Protein AF-A0A380DP03-F1 (afdb_monomer)

Sequence (131 aa):
MITEDIAVSWKLHLRGYRIKYEPLAMCWMLVPETLGGLWKQRVRWAQGGHEVLLRDFFSTMKTKRFPLYILMFEQIISILWVYIVLLYLGYLFITANFLDYTFMTYSFSIFLLSSFTMTFINVIQFTVALL

Foldseek 3Di:
DLDVPVLVVLVCLLVPHDDDDDPPDDDDDDDDPDPVSVLVVLLSVLLVVVVSLVVCVVSLVVGPDPVSVVVSVVNVVVVVVLVVVVVVVVVCVVPDPVVDPVCCVVCPDPVNVVVVVVSVVVSVSNVSSVD

InterPro domains:
  IPR001173 Glycosyltransferase 2-like [PF13632] (2-110)
  IPR029044 Nucleotide-diphospho-sugar transferases [SSF53448] (3-94)

Structure (mmCIF, N/CA/C/O backbone):
data_AF-A0A380DP03-F1
#
_entry.id   AF-A0A380DP03-F1
#
loop_
_atom_site.group_PDB
_atom_site.id
_atom_site.type_symbol
_atom_site.label_atom_id
_atom_site.label_alt_id
_ato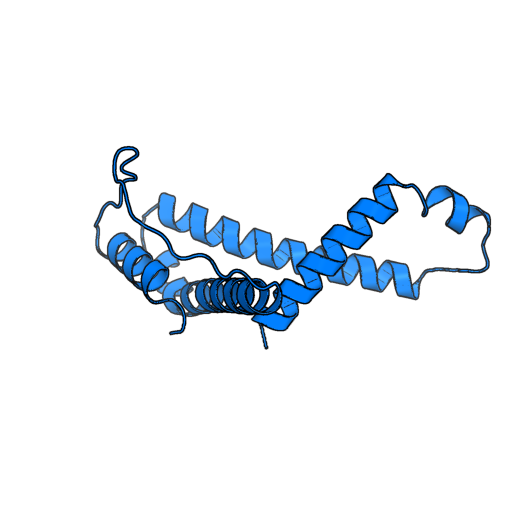m_site.label_comp_id
_atom_site.label_asym_id
_atom_site.label_entity_id
_atom_site.label_seq_id
_atom_site.pdbx_PDB_ins_code
_atom_site.Cartn_x
_atom_site.Cartn_y
_atom_site.Cartn_z
_atom_site.occupancy
_atom_site.B_iso_or_equiv
_atom_site.auth_seq_id
_atom_site.auth_comp_id
_atom_site.auth_asym_id
_atom_site.auth_atom_id
_atom_site.pdbx_PDB_model_num
ATOM 1 N N . MET A 1 1 ? -17.737 4.700 -3.839 1.00 62.22 1 MET A N 1
ATOM 2 C CA . MET A 1 1 ? -16.586 4.023 -3.225 1.00 62.22 1 MET A CA 1
ATOM 3 C C . MET A 1 1 ? -16.587 2.611 -3.759 1.00 62.22 1 MET A C 1
ATOM 5 O O . MET A 1 1 ? -17.622 1.967 -3.644 1.00 62.22 1 MET A O 1
ATOM 9 N N . ILE A 1 2 ? -15.519 2.184 -4.424 1.00 67.06 2 ILE A N 1
ATOM 10 C CA . ILE A 1 2 ? -15.506 0.909 -5.165 1.00 67.06 2 ILE A CA 1
ATOM 11 C C . ILE A 1 2 ? -15.383 -0.304 -4.223 1.00 67.06 2 ILE A C 1
ATOM 13 O O . ILE A 1 2 ? -15.920 -1.368 -4.527 1.00 67.06 2 ILE A O 1
ATOM 17 N N . THR A 1 3 ? -14.742 -0.144 -3.059 1.00 71.00 3 THR A N 1
ATOM 18 C CA . THR A 1 3 ? -14.611 -1.191 -2.026 1.00 71.00 3 THR A CA 1
ATOM 19 C C . THR A 1 3 ? -15.298 -0.777 -0.725 1.00 71.00 3 THR A C 1
ATOM 21 O O . THR A 1 3 ? -14.798 0.053 0.042 1.00 71.00 3 THR A O 1
ATOM 24 N N . GLU A 1 4 ? -16.473 -1.342 -0.473 1.00 81.69 4 GLU A N 1
ATOM 25 C CA . GLU A 1 4 ? -17.286 -1.008 0.701 1.00 81.69 4 GLU A CA 1
ATOM 26 C C . GLU A 1 4 ? -16.793 -1.684 1.991 1.00 81.69 4 GLU A C 1
ATOM 28 O O . GLU A 1 4 ? -16.928 -1.127 3.080 1.00 81.69 4 GLU A O 1
ATOM 33 N N . ASP A 1 5 ? -16.173 -2.854 1.878 1.00 87.88 5 ASP A N 1
ATOM 34 C CA . ASP A 1 5 ? -15.693 -3.698 2.975 1.00 87.88 5 ASP A CA 1
ATOM 35 C C . ASP A 1 5 ? -14.609 -3.026 3.834 1.00 87.88 5 ASP A C 1
ATOM 37 O O . ASP A 1 5 ? -14.758 -2.881 5.057 1.00 87.88 5 ASP A O 1
ATOM 41 N N . ILE A 1 6 ? -13.535 -2.553 3.200 1.00 87.56 6 ILE A N 1
ATOM 42 C CA . ILE A 1 6 ? -12.448 -1.837 3.872 1.00 87.56 6 ILE A CA 1
ATOM 43 C C . ILE A 1 6 ? -12.943 -0.500 4.429 1.00 87.56 6 ILE A C 1
ATOM 45 O O . ILE A 1 6 ? -12.591 -0.123 5.546 1.00 87.56 6 ILE A O 1
ATOM 49 N N . ALA A 1 7 ? -13.850 0.174 3.719 1.00 88.38 7 ALA A N 1
ATOM 50 C CA . ALA A 1 7 ? -14.435 1.434 4.156 1.00 88.38 7 ALA A CA 1
ATOM 51 C C . ALA A 1 7 ? -15.286 1.285 5.426 1.00 88.38 7 ALA A C 1
ATOM 53 O O . ALA A 1 7 ? -15.232 2.140 6.316 1.00 88.38 7 ALA A O 1
ATOM 54 N N . VAL A 1 8 ? -16.082 0.217 5.520 1.00 91.06 8 VAL A N 1
ATOM 55 C CA . VAL A 1 8 ? -16.870 -0.103 6.718 1.00 91.06 8 VAL A CA 1
ATOM 56 C C . VAL A 1 8 ? -15.945 -0.479 7.870 1.00 91.06 8 VAL A C 1
ATOM 58 O O . VAL A 1 8 ? -16.098 0.059 8.969 1.00 91.06 8 VAL A O 1
ATOM 61 N N . SER A 1 9 ? -14.946 -1.325 7.613 1.00 90.62 9 SER A N 1
ATOM 62 C CA . SER A 1 9 ? -13.960 -1.738 8.617 1.00 90.62 9 SER A CA 1
ATOM 63 C C . SER A 1 9 ? -13.219 -0.535 9.210 1.00 90.62 9 SER A C 1
ATOM 65 O O . SER A 1 9 ? -13.105 -0.401 10.431 1.00 90.62 9 SER A O 1
ATOM 67 N N . TRP A 1 10 ? -12.812 0.413 8.362 1.00 90.00 10 TRP A N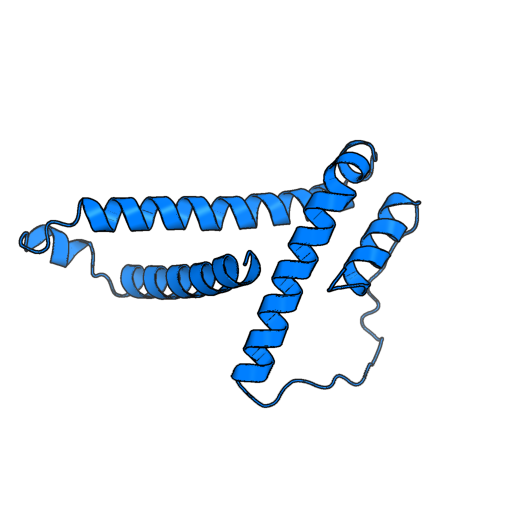 1
ATOM 68 C CA . TRP A 1 10 ? -12.157 1.650 8.783 1.00 90.00 10 TRP A CA 1
ATOM 69 C C . TRP A 1 10 ? -13.059 2.516 9.668 1.00 90.00 10 TRP A C 1
ATOM 71 O O . TRP A 1 10 ? -12.658 2.950 10.751 1.00 90.00 10 TRP A O 1
ATOM 81 N N . LYS A 1 11 ? -14.323 2.712 9.265 1.00 90.12 11 LYS A N 1
ATOM 82 C CA . LYS A 1 11 ? -15.316 3.460 10.055 1.00 90.12 11 LYS A CA 1
ATOM 83 C C . LYS A 1 11 ? -15.590 2.810 11.410 1.00 90.12 11 LYS A C 1
ATOM 85 O O . LYS A 1 11 ? -15.726 3.523 12.405 1.00 90.12 11 LYS A O 1
ATOM 90 N N . LEU A 1 12 ? -15.662 1.481 11.471 1.00 91.88 12 LEU A N 1
ATOM 91 C CA . LEU A 1 12 ? -15.809 0.742 12.728 1.00 91.88 12 LEU A CA 1
ATOM 92 C C . LEU A 1 12 ? -14.609 0.991 13.647 1.00 91.88 12 LEU A C 1
ATOM 94 O O . LEU A 1 12 ? -14.794 1.323 14.823 1.00 91.88 12 LEU A O 1
ATOM 98 N N . HIS A 1 13 ? -13.390 0.928 13.107 1.00 90.12 13 HIS A N 1
ATOM 99 C CA . HIS A 1 13 ? -12.183 1.245 13.864 1.00 90.12 13 HIS A CA 1
ATOM 100 C C . HIS A 1 13 ? -12.160 2.691 14.368 1.00 90.12 13 HIS A C 1
ATOM 102 O O . HIS A 1 13 ? -11.853 2.893 15.547 1.00 90.12 13 HIS A O 1
ATOM 108 N N . LEU A 1 14 ? -12.534 3.673 13.541 1.00 89.88 14 LEU A N 1
ATOM 109 C CA . LEU A 1 14 ? -12.634 5.085 13.936 1.00 89.88 14 LEU A CA 1
ATOM 110 C C . LEU A 1 14 ? -13.674 5.312 15.046 1.00 89.88 14 LEU A C 1
ATOM 112 O O . LEU A 1 14 ? -13.444 6.105 15.955 1.00 89.88 14 LEU A O 1
ATOM 116 N N . ARG A 1 15 ? -14.800 4.589 15.012 1.00 90.50 15 ARG A N 1
ATOM 117 C CA . ARG A 1 15 ? -15.909 4.738 15.974 1.00 90.50 15 ARG A CA 1
ATOM 118 C C . ARG A 1 15 ? -15.706 4.070 17.324 1.00 90.50 15 ARG A C 1
ATOM 120 O O . ARG A 1 15 ? -16.558 4.218 18.191 1.00 90.50 15 ARG A O 1
ATOM 127 N N . GLY A 1 16 ? -14.632 3.318 17.520 1.00 88.56 16 GLY A N 1
ATOM 128 C CA . GLY A 1 16 ? -14.415 2.656 18.802 1.00 88.56 16 GLY A CA 1
ATOM 129 C C . GLY A 1 16 ? -14.497 1.129 18.763 1.00 88.56 16 GLY A C 1
ATOM 130 O O . GLY A 1 16 ? -14.058 0.469 19.709 1.00 88.56 16 GLY A O 1
ATOM 131 N N . TYR A 1 17 ? -14.979 0.540 17.673 1.00 91.38 17 TYR A N 1
ATOM 132 C CA . TYR A 1 17 ? -15.193 -0.902 17.597 1.00 91.38 17 TYR A CA 1
ATOM 133 C C . TYR A 1 17 ? -13.875 -1.663 17.421 1.00 91.38 17 TYR A C 1
ATOM 135 O O . TYR A 1 17 ? -12.854 -1.104 17.002 1.00 91.38 17 TYR A O 1
ATOM 143 N N . ARG A 1 18 ? -13.880 -2.940 17.809 1.00 88.62 18 ARG A N 1
ATOM 144 C CA . ARG A 1 18 ? -12.752 -3.861 17.642 1.00 88.62 18 ARG A CA 1
ATOM 145 C C . ARG A 1 18 ? -13.165 -4.938 16.651 1.00 88.62 18 ARG A C 1
ATOM 147 O O . ARG A 1 18 ? -14.149 -5.627 16.888 1.00 88.62 18 ARG A O 1
ATOM 154 N N . ILE A 1 19 ? -12.396 -5.075 15.581 1.00 90.00 19 ILE A N 1
ATOM 155 C CA . ILE A 1 19 ? -12.537 -6.157 14.609 1.00 90.00 19 ILE A CA 1
ATOM 156 C C . ILE A 1 19 ? -11.524 -7.232 15.003 1.00 90.00 19 ILE A C 1
ATOM 158 O O . ILE A 1 19 ? -10.368 -6.913 15.287 1.00 90.00 19 ILE A O 1
ATOM 162 N N . LYS A 1 20 ? -11.973 -8.482 15.098 1.00 90.44 20 LYS A N 1
ATOM 163 C CA . LYS A 1 20 ? -11.132 -9.642 15.407 1.00 90.44 20 LYS A CA 1
ATOM 164 C C . LYS A 1 20 ? -11.264 -10.655 14.281 1.00 90.44 20 LYS A C 1
ATOM 166 O O . LYS A 1 20 ? -12.338 -10.790 13.705 1.00 90.44 20 LYS A O 1
ATOM 171 N N . TYR A 1 21 ? -10.169 -11.343 13.991 1.00 91.31 21 TYR A N 1
ATOM 172 C CA . TYR A 1 21 ? -10.153 -12.444 13.039 1.00 91.31 21 TYR A CA 1
ATOM 173 C C . TYR A 1 21 ? -10.632 -13.726 13.726 1.00 91.31 21 TYR A C 1
ATOM 175 O O . TYR A 1 21 ? -10.137 -14.051 14.805 1.00 91.31 21 TYR A O 1
ATOM 183 N N . GLU A 1 22 ? -11.582 -14.426 13.108 1.00 95.94 22 GLU A N 1
ATOM 184 C CA . GLU A 1 22 ? -12.101 -15.712 13.579 1.00 95.94 22 GLU A CA 1
ATOM 185 C C . GLU A 1 22 ? -11.596 -16.827 12.649 1.00 95.94 22 GLU A C 1
ATOM 187 O O . GLU A 1 22 ? -12.081 -16.931 11.520 1.00 95.94 22 GLU A O 1
ATOM 192 N N . PRO A 1 23 ? -10.616 -17.648 13.071 1.00 94.19 23 PRO A N 1
ATOM 193 C CA . PRO A 1 23 ? -10.001 -18.650 12.202 1.00 94.19 23 PRO A CA 1
ATOM 194 C C . PRO A 1 23 ? -10.934 -19.815 11.845 1.00 94.19 23 PRO A C 1
ATOM 196 O O . PRO A 1 23 ? -10.672 -20.500 10.860 1.00 94.19 23 PRO A O 1
ATOM 199 N N . LEU A 1 24 ? -12.000 -20.054 12.618 1.00 96.50 24 LEU A N 1
ATOM 200 C CA . LEU A 1 24 ? -12.948 -21.146 12.369 1.00 96.50 24 LEU A CA 1
ATOM 201 C C . LEU A 1 24 ? -14.130 -20.732 11.478 1.00 96.50 24 LEU A C 1
ATOM 203 O O . LEU A 1 24 ? -14.984 -21.561 11.161 1.00 96.50 24 LEU A O 1
ATOM 207 N N . ALA A 1 25 ? -14.204 -19.463 11.069 1.00 94.19 25 ALA A N 1
ATOM 208 C CA . ALA A 1 25 ? -15.261 -18.983 10.191 1.00 94.19 25 ALA A CA 1
ATOM 209 C C . ALA A 1 25 ? -15.083 -19.553 8.773 1.00 94.19 25 ALA A C 1
ATOM 211 O O . ALA A 1 25 ? -14.146 -19.199 8.058 1.00 94.19 25 ALA A O 1
ATOM 212 N N . MET A 1 26 ? -16.002 -20.428 8.355 1.00 93.81 26 MET A N 1
ATOM 213 C CA . MET A 1 26 ? -16.009 -21.011 7.013 1.00 93.81 26 MET A CA 1
ATOM 214 C C . MET A 1 26 ? -16.973 -20.255 6.101 1.00 93.81 26 MET A C 1
ATOM 216 O O . MET A 1 26 ? -18.172 -20.186 6.368 1.00 93.81 26 MET A O 1
ATOM 220 N N . CYS A 1 27 ? -16.446 -19.736 4.995 1.00 92.69 27 CYS A N 1
ATOM 221 C CA . CYS A 1 27 ? -17.214 -19.032 3.975 1.00 92.69 27 CYS A CA 1
ATOM 222 C C . CYS A 1 27 ? -16.881 -19.600 2.594 1.00 92.69 27 CYS A C 1
ATOM 224 O O . CYS A 1 27 ? -15.714 -19.826 2.275 1.00 92.69 27 CYS A O 1
ATOM 226 N N . TRP A 1 28 ? -17.899 -19.781 1.754 1.00 94.50 28 TRP A N 1
ATOM 227 C CA . TRP A 1 28 ? -17.704 -20.132 0.349 1.00 94.50 28 TRP A CA 1
ATOM 228 C C . TRP A 1 28 ? -17.308 -18.877 -0.430 1.00 94.50 28 TRP A C 1
ATOM 230 O O . TRP A 1 28 ? -17.991 -17.856 -0.350 1.00 94.50 28 TRP A O 1
ATOM 240 N N . MET A 1 29 ? -16.206 -18.945 -1.176 1.00 89.88 29 MET A N 1
ATOM 241 C CA . MET A 1 29 ? -15.711 -17.834 -1.988 1.00 89.88 29 MET A CA 1
ATOM 242 C C . MET A 1 29 ? -15.715 -18.218 -3.465 1.00 89.88 29 MET A C 1
ATOM 244 O O . MET A 1 29 ? -15.217 -19.278 -3.835 1.00 89.88 29 MET A O 1
ATOM 248 N N . LEU A 1 30 ? -16.238 -17.324 -4.306 1.00 91.88 30 LEU A N 1
ATOM 249 C CA . LEU A 1 30 ? -16.106 -17.419 -5.755 1.00 91.88 30 LEU A CA 1
ATOM 250 C C . LEU A 1 30 ? -14.844 -16.669 -6.196 1.00 91.88 30 LEU A C 1
ATOM 252 O O . LEU A 1 30 ? -14.686 -15.483 -5.895 1.00 91.88 30 LEU A O 1
ATOM 256 N N . VAL A 1 31 ? -13.963 -17.348 -6.926 1.00 90.06 31 VAL A N 1
ATOM 257 C CA . VAL A 1 31 ? -12.731 -16.769 -7.475 1.00 90.06 31 VAL A CA 1
ATOM 258 C C . VAL A 1 31 ? -12.873 -16.667 -8.994 1.00 90.06 31 VAL A C 1
ATOM 260 O O . VAL A 1 31 ? -13.402 -17.590 -9.612 1.00 90.06 31 VAL A O 1
ATOM 263 N N . PRO A 1 32 ? -12.441 -15.562 -9.625 1.00 90.69 32 PRO A N 1
ATOM 264 C CA . PRO A 1 32 ? -12.443 -15.470 -11.079 1.00 90.69 32 PRO A CA 1
ATOM 265 C C . PRO A 1 32 ? -11.516 -16.523 -11.703 1.00 90.69 32 PRO A C 1
ATOM 267 O O . PRO A 1 32 ? -10.349 -16.627 -11.339 1.00 90.69 32 PRO A O 1
ATOM 270 N N . GLU A 1 33 ? -12.024 -17.249 -12.697 1.00 92.94 33 GLU A N 1
ATOM 271 C CA . GLU A 1 33 ? -11.284 -18.313 -13.400 1.00 92.94 33 GLU A CA 1
ATOM 272 C C . GLU A 1 33 ? -10.375 -17.779 -14.519 1.00 92.94 33 GLU A C 1
ATOM 274 O O . GLU A 1 33 ? -9.518 -18.488 -15.039 1.00 92.94 33 GLU A O 1
ATOM 279 N N . THR A 1 34 ? -10.547 -16.511 -14.903 1.00 92.88 34 THR A N 1
ATOM 280 C CA . THR A 1 34 ? -9.813 -15.891 -16.014 1.00 92.88 34 THR A CA 1
ATOM 281 C C . THR A 1 34 ? -8.782 -14.880 -15.523 1.00 92.88 34 THR A C 1
ATOM 283 O O . THR A 1 34 ? -9.024 -14.124 -14.579 1.00 92.88 34 THR A O 1
ATOM 286 N N . LEU A 1 35 ? -7.650 -14.785 -16.232 1.00 86.38 35 LEU A N 1
ATOM 287 C CA . LEU A 1 35 ? -6.604 -13.788 -15.960 1.00 86.38 35 LEU A CA 1
ATOM 288 C C . LEU A 1 35 ? -7.139 -12.349 -16.040 1.00 86.38 35 LEU A C 1
ATOM 290 O O . LEU A 1 35 ? -6.801 -11.512 -15.206 1.00 86.38 35 LEU A O 1
ATOM 294 N N . GLY A 1 36 ? -8.034 -12.067 -16.993 1.00 88.56 36 GLY A N 1
ATOM 295 C CA . GLY A 1 36 ? -8.697 -10.763 -17.093 1.00 88.56 36 GLY A CA 1
ATOM 296 C C . GLY A 1 36 ? -9.620 -10.465 -15.904 1.00 88.56 36 GLY A C 1
ATOM 297 O O . GLY A 1 36 ? -9.690 -9.323 -15.446 1.00 88.56 36 GLY A O 1
ATOM 298 N N . GLY A 1 37 ? -10.298 -11.483 -15.367 1.00 87.31 37 GLY A N 1
ATOM 299 C CA . GLY A 1 37 ? -11.095 -11.366 -14.145 1.00 87.31 37 GLY A CA 1
ATOM 300 C C . GLY A 1 37 ? -10.232 -11.078 -12.914 1.00 87.31 37 GLY A C 1
ATOM 301 O O . GLY A 1 37 ? -10.540 -10.157 -12.155 1.00 87.31 37 GLY A O 1
ATOM 302 N N . LEU A 1 38 ? -9.118 -11.802 -12.763 1.00 86.25 38 LEU A N 1
ATOM 303 C CA . LEU A 1 38 ? -8.126 -11.566 -11.708 1.00 86.25 38 LEU A CA 1
ATOM 304 C C . LEU A 1 38 ? -7.542 -10.149 -11.785 1.00 86.25 38 LEU A C 1
ATOM 306 O O . LEU A 1 38 ? -7.460 -9.464 -10.768 1.00 86.25 38 LEU A O 1
ATOM 310 N N . TRP A 1 39 ? -7.207 -9.670 -12.985 1.00 84.19 39 TRP A N 1
ATOM 311 C CA . TRP A 1 39 ? -6.708 -8.307 -13.184 1.00 84.19 39 TRP A CA 1
ATOM 312 C C . TRP A 1 39 ? -7.709 -7.253 -12.696 1.00 84.19 39 TRP A C 1
ATOM 314 O O . TRP A 1 39 ? -7.382 -6.415 -11.856 1.00 84.19 39 TRP A O 1
ATOM 324 N N . LYS A 1 40 ? -8.968 -7.341 -13.147 1.00 86.88 40 LYS A N 1
ATOM 325 C CA . LYS A 1 40 ? -10.043 -6.429 -12.717 1.00 86.88 40 LYS A CA 1
ATOM 326 C C . LYS A 1 40 ? -10.304 -6.491 -11.211 1.00 86.88 40 LYS A C 1
ATOM 328 O O . LYS A 1 40 ? -10.761 -5.512 -10.627 1.00 86.88 40 LYS A O 1
ATOM 333 N N . GLN A 1 41 ? -10.067 -7.635 -10.573 1.00 84.81 41 GLN A N 1
ATOM 334 C CA . GLN A 1 41 ? -10.168 -7.760 -9.121 1.00 84.81 41 GLN A CA 1
ATOM 335 C C . GLN A 1 41 ? -9.052 -6.974 -8.421 1.00 84.81 41 GLN A C 1
ATOM 337 O O . GLN A 1 41 ? -9.345 -6.172 -7.539 1.00 84.81 41 GLN A O 1
ATOM 342 N N . ARG A 1 42 ? -7.798 -7.137 -8.854 1.00 87.00 42 ARG A N 1
ATOM 343 C CA . ARG A 1 42 ? -6.642 -6.438 -8.268 1.00 87.00 42 ARG A CA 1
ATOM 344 C C . ARG A 1 42 ? -6.718 -4.924 -8.439 1.00 87.00 42 ARG A C 1
ATOM 346 O O . ARG A 1 42 ? -6.478 -4.208 -7.472 1.00 87.00 42 ARG A O 1
ATOM 353 N N . VAL A 1 43 ? -7.117 -4.450 -9.622 1.00 84.56 43 VAL A N 1
ATOM 354 C CA . VAL A 1 43 ? -7.305 -3.012 -9.887 1.00 84.56 43 VAL A CA 1
ATOM 355 C C . VAL A 1 43 ? -8.325 -2.413 -8.917 1.00 84.56 43 VAL A C 1
ATOM 357 O O . VAL A 1 43 ? -8.032 -1.417 -8.262 1.00 84.56 43 VAL A O 1
ATOM 360 N N . ARG A 1 44 ? -9.481 -3.069 -8.736 1.00 86.44 44 ARG A N 1
ATOM 361 C CA . ARG A 1 44 ? -10.507 -2.605 -7.787 1.00 86.44 44 ARG A CA 1
ATOM 362 C C . ARG A 1 44 ? -10.009 -2.572 -6.343 1.00 86.44 44 ARG A C 1
ATOM 364 O O . ARG A 1 44 ? -10.353 -1.648 -5.615 1.00 86.44 44 ARG A O 1
ATOM 371 N N . TRP A 1 45 ? -9.214 -3.556 -5.918 1.00 86.75 45 TRP A N 1
ATOM 372 C CA . TRP A 1 45 ? -8.651 -3.585 -4.562 1.00 86.75 45 TRP A CA 1
ATOM 373 C C . TRP A 1 45 ? -7.683 -2.430 -4.315 1.00 86.75 45 TRP A C 1
ATOM 375 O O . TRP A 1 45 ? -7.746 -1.787 -3.269 1.00 86.75 45 TRP A O 1
ATOM 385 N N . ALA A 1 46 ? -6.826 -2.138 -5.290 1.00 84.12 46 ALA A N 1
ATOM 386 C CA . ALA A 1 46 ? -5.881 -1.038 -5.193 1.00 84.12 46 ALA A CA 1
ATOM 387 C C . ALA A 1 46 ? -6.584 0.336 -5.225 1.00 84.12 46 ALA A C 1
ATOM 389 O O . ALA A 1 46 ? -6.305 1.171 -4.362 1.00 84.12 46 ALA A O 1
ATOM 390 N N . GLN A 1 47 ? -7.561 0.534 -6.121 1.00 85.19 47 GLN A N 1
ATOM 391 C CA . GLN A 1 47 ? -8.416 1.734 -6.149 1.00 85.19 47 GLN A CA 1
ATOM 392 C C . GLN A 1 47 ? -9.122 1.945 -4.805 1.00 85.19 47 GLN A C 1
ATOM 394 O O . GLN A 1 47 ? -9.079 3.026 -4.219 1.00 85.19 47 GLN A O 1
ATOM 399 N N . GLY A 1 48 ? -9.718 0.879 -4.276 1.00 87.25 48 GLY A N 1
ATOM 400 C CA . GLY A 1 48 ? -10.430 0.889 -3.011 1.00 87.25 48 GLY A CA 1
ATOM 401 C C . GLY A 1 48 ? -9.589 1.286 -1.798 1.00 87.25 48 GLY A C 1
ATOM 402 O O . GLY A 1 48 ? -9.995 2.133 -0.997 1.00 87.25 48 GLY A O 1
ATOM 403 N N . GLY A 1 49 ? -8.388 0.712 -1.688 1.00 86.06 49 GLY A N 1
ATOM 404 C CA . GLY A 1 49 ? -7.431 1.072 -0.642 1.00 86.06 49 GLY A CA 1
ATOM 405 C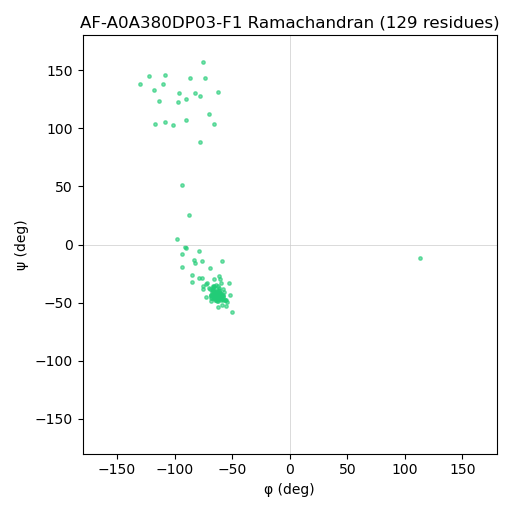 C . GLY A 1 49 ? -7.026 2.546 -0.714 1.00 86.06 49 GLY A C 1
ATOM 406 O O . GLY A 1 49 ? -6.987 3.227 0.313 1.00 86.06 49 GLY A O 1
ATOM 407 N N . HIS A 1 50 ? -6.802 3.066 -1.924 1.00 86.00 50 HIS A N 1
ATOM 408 C CA . HIS A 1 50 ? -6.437 4.466 -2.128 1.00 86.00 50 HIS A CA 1
ATOM 409 C C . HIS A 1 50 ? -7.586 5.432 -1.793 1.00 86.00 50 HIS A C 1
ATOM 411 O O . HIS A 1 50 ? -7.373 6.427 -1.097 1.00 86.00 50 HIS A O 1
ATOM 417 N N . GLU A 1 51 ? -8.819 5.115 -2.209 1.00 89.19 51 GLU A N 1
ATOM 418 C CA . GLU A 1 51 ? -10.013 5.907 -1.882 1.00 89.19 51 GLU A CA 1
ATOM 419 C C . GLU A 1 51 ? -10.215 6.039 -0.364 1.00 89.19 51 GLU A C 1
ATOM 421 O O . GLU A 1 51 ? -10.514 7.130 0.133 1.00 89.19 51 GLU A O 1
ATOM 426 N N . VAL A 1 52 ? -10.058 4.942 0.388 1.00 89.44 52 VAL A N 1
ATOM 427 C CA . VAL A 1 52 ? -10.192 4.963 1.854 1.00 89.44 52 VAL A CA 1
ATOM 428 C C . VAL A 1 52 ? -9.057 5.742 2.501 1.00 89.44 52 VAL A C 1
ATOM 430 O O . VAL A 1 52 ? -9.329 6.563 3.379 1.00 89.44 52 VAL A O 1
ATOM 433 N N . LEU A 1 53 ? -7.818 5.539 2.040 1.00 89.00 53 LEU A N 1
ATOM 434 C CA . LEU A 1 53 ? -6.659 6.266 2.546 1.00 89.00 53 LEU A CA 1
ATOM 435 C C . LEU A 1 53 ? -6.876 7.778 2.426 1.00 89.00 53 LEU A C 1
ATOM 437 O O . LEU A 1 53 ? -6.777 8.475 3.429 1.00 89.00 53 LEU A O 1
ATOM 441 N N . LEU A 1 54 ? -7.221 8.277 1.234 1.00 89.19 54 LEU A N 1
ATOM 442 C CA . LEU A 1 54 ? -7.412 9.710 0.992 1.00 89.19 54 LEU A CA 1
ATOM 443 C C . LEU A 1 54 ? -8.606 10.283 1.764 1.00 89.19 54 LEU A C 1
ATOM 445 O O . LEU A 1 54 ? -8.493 11.348 2.372 1.00 89.19 54 LEU A O 1
ATOM 449 N N . ARG A 1 55 ? -9.748 9.581 1.766 1.00 89.25 55 ARG A N 1
ATOM 450 C CA . ARG A 1 55 ? -10.967 10.053 2.439 1.00 89.25 55 ARG A CA 1
ATOM 451 C C . ARG A 1 55 ? -10.784 10.140 3.951 1.00 89.25 55 ARG A C 1
ATOM 453 O O . ARG A 1 55 ? -11.172 11.134 4.565 1.00 89.25 55 ARG A O 1
ATOM 460 N N . ASP A 1 56 ? -10.243 9.084 4.555 1.00 89.19 56 ASP A N 1
ATOM 461 C CA . ASP A 1 56 ? -10.203 8.929 6.009 1.00 89.19 56 ASP A CA 1
ATOM 462 C C . ASP A 1 56 ? -8.854 9.342 6.620 1.00 89.19 56 ASP A C 1
ATOM 464 O O . ASP A 1 56 ? -8.689 9.228 7.838 1.00 89.19 56 ASP A O 1
ATOM 468 N N . PHE A 1 57 ? -7.916 9.877 5.827 1.00 88.75 57 PHE A N 1
ATOM 469 C CA . PHE A 1 57 ? -6.587 10.310 6.276 1.00 88.75 57 PHE A CA 1
ATOM 470 C C . PHE A 1 57 ? -6.654 11.221 7.510 1.00 88.75 57 PHE A C 1
ATOM 472 O O . PHE A 1 57 ? -6.143 10.895 8.583 1.00 88.75 57 PHE A O 1
ATOM 479 N N . PHE A 1 58 ? -7.363 12.349 7.398 1.00 88.00 58 PHE A N 1
ATOM 480 C CA . PHE A 1 58 ? -7.462 13.329 8.483 1.00 88.00 58 PHE A CA 1
ATOM 481 C C . PHE A 1 58 ? -8.220 12.791 9.701 1.00 88.00 58 PHE A C 1
ATOM 483 O O . PHE A 1 58 ? -7.863 13.099 10.839 1.00 88.00 58 PHE A O 1
ATOM 490 N N . SER A 1 59 ? -9.256 11.979 9.486 1.00 88.00 59 SER A N 1
ATOM 491 C CA . SER A 1 59 ? -10.014 11.346 10.575 1.00 88.00 59 SER A CA 1
ATOM 492 C C . SER A 1 59 ? -9.167 10.324 11.338 1.00 88.00 59 SER A C 1
ATOM 494 O O . SER A 1 59 ? -9.255 10.225 12.565 1.00 88.00 59 SER A O 1
ATOM 496 N N . THR A 1 60 ? -8.299 9.609 10.626 1.00 88.12 60 THR A N 1
ATOM 497 C CA . THR A 1 60 ? -7.342 8.658 11.199 1.00 88.12 60 THR A CA 1
ATOM 498 C C . THR A 1 60 ? -6.278 9.381 12.013 1.00 88.12 60 THR A C 1
ATOM 500 O O . THR A 1 60 ? -6.067 9.026 13.168 1.00 88.12 60 THR A O 1
ATOM 503 N N . MET A 1 61 ? -5.715 10.468 11.477 1.00 87.00 61 MET A N 1
ATOM 504 C CA . MET A 1 61 ? -4.744 11.329 12.168 1.00 87.00 61 MET A CA 1
ATOM 505 C C . MET A 1 61 ? -5.281 11.994 13.443 1.00 87.00 61 MET A C 1
ATOM 507 O O . MET A 1 61 ? -4.519 12.312 14.351 1.00 87.00 61 MET A O 1
ATOM 511 N N . LYS A 1 62 ? -6.596 12.215 13.541 1.00 87.94 62 LYS A N 1
ATOM 512 C CA . LYS A 1 62 ? -7.234 12.742 14.762 1.00 87.94 62 LYS A CA 1
ATOM 513 C C . LYS A 1 62 ? -7.518 11.660 15.807 1.00 87.94 62 LYS A C 1
ATOM 515 O O . LYS A 1 62 ? -7.796 11.970 16.965 1.00 87.94 62 LYS A O 1
ATOM 520 N N . THR A 1 63 ? -7.477 10.391 15.418 1.00 86.19 63 THR A N 1
ATOM 521 C CA . THR A 1 63 ? -7.841 9.267 16.280 1.00 86.19 63 THR A CA 1
ATOM 522 C C . THR A 1 63 ? -6.637 8.813 17.110 1.00 86.19 63 THR A C 1
ATOM 524 O O . THR A 1 63 ? -5.521 8.770 16.623 1.00 86.19 63 THR A O 1
ATOM 527 N N . LYS A 1 64 ? -6.815 8.400 18.371 1.00 82.88 64 LYS A N 1
ATOM 528 C CA . LYS A 1 64 ? -5.705 7.897 19.221 1.00 82.88 64 LYS A CA 1
ATOM 529 C C . LYS A 1 64 ? -5.441 6.387 19.076 1.00 82.88 64 LYS A C 1
ATOM 531 O O . LYS A 1 64 ? -4.988 5.738 20.015 1.00 82.88 64 LYS A O 1
ATOM 536 N N . ARG A 1 65 ? -5.786 5.783 17.934 1.00 83.00 65 ARG A N 1
ATOM 537 C CA . ARG A 1 65 ? -5.774 4.320 17.756 1.00 83.00 65 ARG A CA 1
ATOM 538 C C . ARG A 1 65 ? -4.548 3.856 16.993 1.00 83.00 65 ARG A C 1
ATOM 540 O O . ARG A 1 65 ? -4.515 3.900 15.771 1.00 83.00 65 ARG A O 1
ATOM 547 N N . PHE A 1 66 ? -3.597 3.315 17.745 1.00 84.62 66 PHE A N 1
ATOM 548 C CA . PHE A 1 66 ? -2.342 2.773 17.233 1.00 84.62 66 PHE A CA 1
ATOM 549 C C . PHE A 1 66 ? -2.486 1.753 16.083 1.00 84.62 66 PHE A C 1
ATOM 551 O O . PHE A 1 66 ? -1.780 1.905 15.090 1.00 84.62 66 PHE A O 1
ATOM 558 N N . PRO A 1 67 ? -3.421 0.777 16.116 1.00 85.69 67 PRO A N 1
ATOM 559 C CA . PRO A 1 67 ? -3.533 -0.198 15.025 1.00 85.69 67 PRO A CA 1
ATOM 560 C C . PRO A 1 67 ? -3.919 0.430 13.681 1.00 85.69 67 PRO A C 1
ATOM 562 O O . PRO A 1 67 ? -3.449 -0.006 12.636 1.00 85.69 67 PRO A O 1
ATOM 565 N N . LEU A 1 68 ? -4.751 1.477 13.710 1.00 88.50 68 LEU A N 1
ATOM 566 C CA . LEU A 1 68 ? -5.187 2.172 12.500 1.00 88.50 68 LEU A CA 1
ATOM 567 C C . LEU A 1 68 ? -4.043 2.996 11.893 1.00 88.50 68 LEU A C 1
ATOM 569 O O . LEU A 1 68 ? -3.936 3.089 10.675 1.00 88.50 68 LEU A O 1
ATOM 573 N N . TYR A 1 69 ? -3.153 3.530 12.737 1.00 89.56 69 TYR A N 1
ATOM 574 C CA . TYR A 1 69 ? -1.927 4.179 12.279 1.00 89.56 69 TYR A CA 1
ATOM 575 C C . TYR A 1 69 ? -0.993 3.210 11.574 1.00 89.56 69 TYR A C 1
ATOM 577 O O . TYR A 1 69 ? -0.531 3.538 10.490 1.00 89.56 69 TYR A O 1
ATOM 585 N N . ILE A 1 70 ? -0.739 2.030 12.151 1.00 90.62 70 ILE A N 1
ATOM 586 C CA . ILE A 1 70 ? 0.125 1.024 11.516 1.00 90.62 70 ILE A CA 1
ATOM 587 C C . ILE A 1 70 ? -0.389 0.698 10.115 1.00 90.62 70 ILE A C 1
ATOM 589 O O . ILE A 1 70 ? 0.383 0.728 9.165 1.00 90.62 70 ILE A O 1
ATOM 593 N N . LEU A 1 71 ? -1.693 0.445 9.989 1.00 89.19 71 LEU A N 1
ATOM 594 C CA . LEU A 1 71 ? -2.301 0.081 8.714 1.00 89.19 71 LEU A CA 1
ATOM 595 C C . LEU A 1 71 ? -2.240 1.231 7.692 1.00 89.19 71 LEU A C 1
ATOM 597 O O . LEU A 1 71 ? -1.934 1.011 6.527 1.00 89.19 71 LEU A O 1
ATOM 601 N N . MET A 1 72 ? -2.455 2.474 8.131 1.00 90.56 72 MET A N 1
ATOM 602 C CA . MET A 1 72 ? -2.307 3.651 7.270 1.00 90.56 72 MET A CA 1
ATOM 603 C C . MET A 1 72 ? -0.850 3.884 6.839 1.00 90.56 72 MET A C 1
ATOM 605 O O . MET A 1 72 ? -0.597 4.187 5.675 1.00 90.56 72 MET A O 1
ATOM 609 N N . PHE A 1 73 ? 0.111 3.755 7.757 1.00 91.06 73 PHE A N 1
ATOM 610 C CA . PHE A 1 73 ? 1.532 3.933 7.455 1.00 91.06 73 PHE A CA 1
ATOM 611 C C . PHE A 1 73 ? 2.062 2.841 6.536 1.00 91.06 73 PHE A C 1
ATOM 613 O O . PHE A 1 73 ? 2.812 3.161 5.622 1.00 91.06 73 PHE A O 1
ATOM 620 N N . GLU A 1 74 ? 1.661 1.588 6.741 1.00 90.56 74 GLU A N 1
ATOM 621 C CA . GLU A 1 74 ? 2.009 0.480 5.849 1.00 90.56 74 GLU A CA 1
ATOM 622 C C . GLU A 1 74 ? 1.560 0.789 4.415 1.00 90.56 74 GLU A C 1
ATOM 624 O O . GLU A 1 74 ? 2.386 0.772 3.501 1.00 90.56 74 GLU A O 1
ATOM 629 N N . GLN A 1 75 ? 0.312 1.235 4.240 1.00 87.94 75 GLN A N 1
ATOM 630 C CA . GLN A 1 75 ? -0.218 1.607 2.932 1.00 87.94 75 GLN A CA 1
ATOM 631 C C . GLN A 1 75 ? 0.549 2.787 2.305 1.00 87.94 75 GLN A C 1
ATOM 633 O O . GLN A 1 75 ? 0.877 2.747 1.120 1.00 87.94 75 GLN A O 1
ATOM 638 N N . ILE A 1 76 ? 0.870 3.833 3.077 1.00 90.00 76 ILE A N 1
ATOM 639 C CA . ILE A 1 76 ? 1.632 4.998 2.584 1.00 90.00 76 ILE A CA 1
ATOM 640 C C . ILE A 1 76 ? 3.058 4.602 2.198 1.00 90.00 76 ILE A C 1
ATOM 642 O O . ILE A 1 76 ? 3.532 4.992 1.132 1.00 90.00 76 ILE A O 1
ATOM 646 N N . ILE A 1 77 ? 3.742 3.828 3.043 1.00 90.69 77 ILE A N 1
ATOM 647 C CA . ILE A 1 77 ? 5.111 3.362 2.795 1.00 90.69 77 ILE A CA 1
ATOM 648 C C . ILE A 1 77 ? 5.143 2.483 1.548 1.00 90.69 77 ILE A C 1
ATOM 650 O O . ILE A 1 77 ? 6.027 2.661 0.716 1.00 90.69 77 ILE A O 1
ATOM 654 N N . SER A 1 78 ? 4.166 1.590 1.386 1.00 85.19 78 SER A N 1
ATOM 655 C CA . SER A 1 78 ? 4.031 0.742 0.202 1.00 85.19 78 SER A CA 1
ATOM 656 C C . SER A 1 78 ? 3.887 1.579 -1.076 1.00 85.19 78 SER A C 1
ATOM 658 O O . SER A 1 78 ? 4.629 1.381 -2.037 1.00 85.19 78 SER A O 1
ATOM 660 N N . ILE A 1 79 ? 3.025 2.603 -1.059 1.00 83.75 79 ILE A N 1
ATOM 661 C CA . ILE A 1 79 ? 2.845 3.528 -2.189 1.00 83.75 79 ILE A CA 1
ATOM 662 C C . ILE A 1 79 ? 4.140 4.297 -2.494 1.00 83.75 79 ILE A C 1
ATOM 664 O O . ILE A 1 79 ? 4.578 4.352 -3.644 1.00 83.75 79 ILE A O 1
ATOM 668 N N . LEU A 1 80 ? 4.773 4.880 -1.472 1.00 87.25 80 LEU A N 1
ATOM 669 C CA . LEU A 1 80 ? 6.024 5.626 -1.630 1.00 87.25 80 LEU A CA 1
ATOM 670 C C . LEU A 1 80 ? 7.143 4.740 -2.178 1.00 87.25 80 LEU A C 1
ATOM 672 O O . LEU A 1 80 ? 7.882 5.167 -3.062 1.00 87.25 80 LEU A O 1
ATOM 676 N N . TRP A 1 81 ? 7.246 3.504 -1.690 1.00 84.81 81 TRP A N 1
ATOM 677 C CA . TRP A 1 81 ? 8.231 2.535 -2.153 1.00 84.81 81 TRP A CA 1
ATOM 678 C C . TRP A 1 81 ? 8.093 2.267 -3.655 1.00 84.81 81 TRP A C 1
ATOM 680 O O . TRP A 1 81 ? 9.091 2.335 -4.372 1.00 84.81 81 TRP A O 1
ATOM 690 N N . VAL A 1 82 ? 6.868 2.069 -4.156 1.00 81.31 82 VAL A N 1
ATOM 691 C CA . VAL A 1 82 ? 6.616 1.869 -5.594 1.00 81.31 82 VAL A CA 1
ATOM 692 C C . VAL A 1 82 ? 7.080 3.075 -6.419 1.00 81.31 82 VAL A C 1
ATOM 694 O O . VAL A 1 82 ? 7.745 2.896 -7.440 1.00 81.31 82 VAL A O 1
ATOM 697 N N . TYR A 1 83 ? 6.795 4.304 -5.976 1.00 81.94 83 TYR A N 1
ATOM 698 C CA . TYR A 1 83 ? 7.240 5.512 -6.684 1.00 81.94 83 TYR A CA 1
ATOM 699 C C . TYR A 1 83 ? 8.758 5.707 -6.660 1.00 81.94 83 TYR A C 1
ATOM 701 O O . TYR A 1 83 ? 9.338 6.100 -7.670 1.00 81.94 83 TYR A O 1
ATOM 709 N N . ILE A 1 84 ? 9.413 5.413 -5.535 1.00 82.75 84 ILE A N 1
ATOM 710 C CA . ILE A 1 84 ? 10.877 5.482 -5.424 1.00 82.75 84 ILE A CA 1
ATOM 711 C C . ILE A 1 84 ? 11.522 4.497 -6.397 1.00 82.75 84 ILE A C 1
ATOM 713 O O . ILE A 1 84 ? 12.446 4.864 -7.122 1.00 82.75 84 ILE A O 1
ATOM 717 N N . VAL A 1 85 ? 11.007 3.267 -6.451 1.00 79.44 85 VAL A N 1
ATOM 718 C CA . VAL A 1 85 ? 11.468 2.254 -7.404 1.00 79.44 85 VAL A CA 1
ATOM 719 C C . VAL A 1 85 ? 11.275 2.745 -8.837 1.00 79.44 85 VAL A C 1
ATOM 721 O O . VAL A 1 85 ? 12.218 2.707 -9.617 1.00 79.44 85 VAL A O 1
ATOM 724 N N . LEU A 1 86 ? 10.101 3.282 -9.172 1.00 77.62 86 LEU A N 1
ATOM 725 C CA . LEU A 1 86 ? 9.816 3.860 -10.488 1.00 77.62 86 LEU A CA 1
ATOM 726 C C . LEU A 1 86 ? 10.824 4.936 -10.910 1.00 77.62 86 LEU A C 1
ATOM 728 O O . LEU A 1 86 ? 11.353 4.892 -12.021 1.00 77.62 86 LEU A O 1
ATOM 732 N N . LEU A 1 87 ? 11.092 5.895 -10.022 1.00 82.38 87 LEU A N 1
ATOM 733 C CA . LEU A 1 87 ? 12.042 6.978 -10.271 1.00 82.38 87 LEU A CA 1
ATOM 734 C C . LEU A 1 87 ? 13.461 6.441 -10.455 1.00 82.38 87 LEU A C 1
ATOM 736 O O . LEU A 1 87 ? 14.174 6.880 -11.356 1.00 82.38 87 LEU A O 1
ATOM 740 N N . TYR A 1 88 ? 13.854 5.462 -9.640 1.00 78.50 88 TYR A N 1
ATOM 741 C CA . TYR A 1 88 ? 15.151 4.808 -9.752 1.00 78.50 88 TYR A CA 1
ATOM 742 C C . TYR A 1 88 ? 15.299 4.044 -11.075 1.00 78.50 88 TYR A C 1
ATOM 744 O O . TYR A 1 88 ? 16.318 4.179 -11.750 1.00 78.50 88 TYR A O 1
ATOM 752 N N . LEU A 1 89 ? 14.268 3.305 -11.496 1.00 74.44 89 LEU A N 1
ATOM 753 C CA . LEU A 1 89 ? 14.263 2.622 -12.792 1.00 74.44 89 LEU A CA 1
ATOM 754 C C . LEU A 1 89 ? 14.329 3.619 -13.956 1.00 74.44 89 LEU A C 1
ATOM 756 O O . LEU A 1 89 ? 15.091 3.404 -14.897 1.00 74.44 89 LEU A O 1
ATOM 760 N N . GLY A 1 90 ? 13.587 4.728 -13.881 1.00 78.12 90 GLY A N 1
ATOM 761 C CA . GLY A 1 90 ? 13.656 5.805 -14.871 1.00 78.12 90 GLY A CA 1
ATOM 762 C C . GLY A 1 90 ? 15.049 6.436 -14.954 1.00 78.12 90 GLY A C 1
ATOM 763 O O . GLY A 1 90 ? 15.572 6.639 -16.048 1.00 78.12 90 GLY A O 1
ATOM 764 N N . TYR A 1 91 ? 15.687 6.679 -13.807 1.00 78.75 91 TYR A N 1
ATOM 765 C CA . TYR A 1 91 ? 17.061 7.176 -13.742 1.00 78.75 91 TYR A CA 1
ATOM 766 C C . TYR A 1 91 ? 18.058 6.205 -14.386 1.00 78.75 91 TYR A C 1
ATOM 768 O O . TYR A 1 91 ? 18.879 6.623 -15.207 1.00 78.75 91 TYR A O 1
ATOM 776 N N . LEU A 1 92 ? 17.965 4.909 -14.066 1.00 74.38 92 LEU A N 1
ATOM 777 C CA . LEU A 1 92 ? 18.809 3.883 -14.680 1.00 74.38 92 LEU A CA 1
ATOM 778 C C . LEU A 1 92 ? 18.608 3.824 -16.193 1.00 74.38 92 LEU A C 1
ATOM 780 O O . LEU A 1 92 ? 19.581 3.728 -16.927 1.00 74.38 92 LEU A O 1
ATOM 784 N N . PHE A 1 93 ? 17.366 3.924 -16.666 1.00 73.88 93 PHE A N 1
ATOM 785 C CA . PHE A 1 93 ? 17.072 3.905 -18.095 1.00 73.88 93 PHE A CA 1
ATOM 786 C C . PHE A 1 93 ? 17.696 5.096 -18.839 1.00 73.88 93 PHE A C 1
ATOM 788 O O . PHE A 1 93 ? 18.248 4.919 -19.920 1.00 73.88 93 PHE A O 1
ATOM 795 N N . ILE A 1 94 ? 17.654 6.298 -18.255 1.00 76.56 94 ILE A N 1
ATOM 796 C CA . ILE A 1 94 ? 18.230 7.514 -18.857 1.00 76.56 94 ILE A CA 1
ATOM 797 C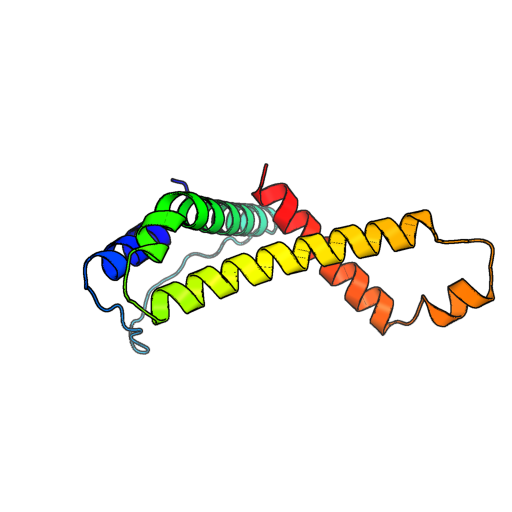 C . ILE A 1 94 ? 19.764 7.474 -18.860 1.00 76.56 94 ILE A C 1
ATOM 799 O O . ILE A 1 94 ? 20.395 7.956 -19.797 1.00 76.56 94 ILE A O 1
ATOM 803 N N . THR A 1 95 ? 20.368 6.922 -17.806 1.00 75.06 95 THR A N 1
ATOM 804 C CA . THR A 1 95 ? 21.831 6.855 -17.641 1.00 75.06 95 THR A CA 1
ATOM 805 C C . THR A 1 95 ? 22.458 5.590 -18.228 1.00 75.06 95 THR A C 1
ATOM 807 O O . THR A 1 95 ? 23.683 5.457 -18.224 1.00 75.06 95 THR A O 1
ATOM 810 N N . ALA A 1 96 ? 21.645 4.673 -18.759 1.00 69.44 96 ALA A N 1
ATOM 811 C CA . ALA A 1 96 ? 22.106 3.435 -19.366 1.00 69.44 96 ALA A CA 1
ATOM 812 C C . ALA A 1 96 ? 22.925 3.712 -20.636 1.00 69.44 96 ALA A C 1
ATOM 814 O O . ALA A 1 96 ? 22.390 3.960 -21.717 1.00 69.44 96 ALA A O 1
ATOM 815 N N . ASN A 1 97 ? 24.248 3.591 -20.522 1.00 67.31 97 ASN A N 1
ATOM 816 C CA . ASN A 1 97 ? 25.129 3.461 -21.676 1.00 67.31 97 ASN A CA 1
ATOM 817 C C . ASN A 1 97 ? 25.063 2.019 -22.192 1.00 67.31 97 ASN A C 1
ATOM 819 O O . ASN A 1 97 ? 25.875 1.175 -21.822 1.00 67.31 97 ASN A O 1
ATOM 823 N N . PHE A 1 98 ? 24.110 1.739 -23.086 1.00 65.62 98 PHE A N 1
ATOM 824 C CA . PHE A 1 98 ? 23.944 0.418 -23.718 1.00 65.62 98 PHE A CA 1
ATOM 825 C C . PHE A 1 98 ? 25.176 -0.063 -24.511 1.00 65.62 98 PHE A C 1
ATOM 827 O O . PHE A 1 98 ? 25.253 -1.234 -24.872 1.00 65.62 98 PHE A O 1
ATOM 834 N N . LEU A 1 99 ? 26.127 0.833 -24.794 1.00 60.84 99 LEU A N 1
ATOM 835 C CA . LEU A 1 99 ? 27.367 0.553 -25.524 1.00 60.84 99 LEU A CA 1
ATOM 836 C C . LEU A 1 99 ? 28.558 0.218 -24.607 1.00 60.84 99 LEU A C 1
ATOM 838 O O . LEU A 1 99 ? 29.607 -0.181 -25.109 1.00 60.84 99 LEU A O 1
ATOM 842 N N . ASP A 1 100 ? 28.417 0.365 -23.286 1.00 67.94 100 ASP A N 1
ATOM 843 C CA . ASP A 1 100 ? 29.468 0.030 -22.323 1.00 67.94 100 ASP A CA 1
ATOM 844 C C . ASP A 1 100 ? 29.339 -1.441 -21.881 1.00 67.94 100 ASP A C 1
ATOM 846 O O . ASP A 1 100 ? 28.434 -1.833 -21.138 1.00 67.94 100 ASP A O 1
ATOM 850 N N . TYR A 1 101 ? 30.260 -2.281 -22.361 1.00 61.72 101 TYR A N 1
ATOM 851 C CA . TYR A 1 101 ? 30.306 -3.722 -22.080 1.00 61.72 101 TYR A CA 1
ATOM 852 C C . TYR A 1 101 ? 30.436 -4.029 -20.576 1.00 61.72 101 TYR A C 1
ATOM 854 O O . TYR A 1 101 ? 29.871 -5.004 -20.068 1.00 61.72 101 TYR A O 1
ATOM 862 N N . THR A 1 102 ? 31.134 -3.168 -19.833 1.00 64.56 102 THR A N 1
ATOM 863 C CA . THR A 1 102 ? 31.334 -3.309 -18.385 1.00 64.56 102 THR A CA 1
ATOM 864 C C . THR A 1 102 ? 30.033 -3.090 -17.608 1.00 64.56 102 THR A C 1
ATOM 866 O O . THR A 1 102 ? 29.743 -3.840 -16.676 1.00 64.56 102 THR A O 1
ATOM 869 N N . PHE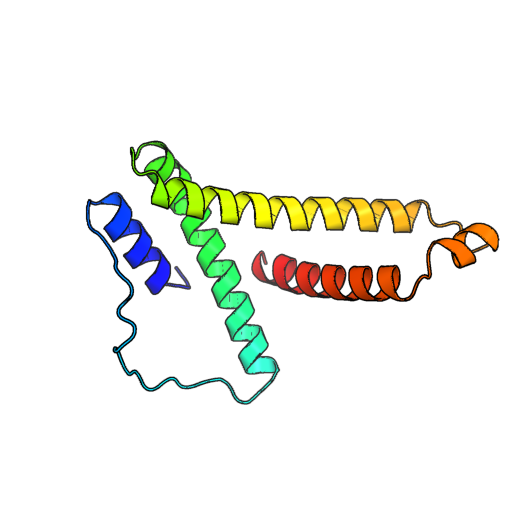 A 1 103 ? 29.202 -2.136 -18.041 1.00 64.38 103 PHE A N 1
ATOM 870 C CA . PHE A 1 103 ? 27.875 -1.883 -17.469 1.00 64.38 103 PHE A CA 1
ATOM 871 C C . PHE A 1 103 ? 26.930 -3.073 -17.689 1.00 64.38 103 PHE A C 1
ATOM 873 O O . PHE A 1 103 ? 26.299 -3.554 -16.749 1.00 64.38 103 PHE A O 1
ATOM 880 N N . MET A 1 104 ? 26.905 -3.630 -18.903 1.00 62.34 104 MET A N 1
ATOM 881 C CA . MET A 1 104 ? 26.044 -4.774 -19.233 1.00 62.34 104 MET A CA 1
ATOM 882 C C . MET A 1 104 ? 26.376 -6.024 -18.403 1.00 62.34 104 MET A C 1
ATOM 884 O O . MET A 1 104 ? 25.468 -6.745 -17.997 1.00 62.34 104 MET A O 1
ATOM 888 N N . THR A 1 105 ? 27.652 -6.258 -18.086 1.00 63.56 105 THR A N 1
ATOM 889 C CA . THR A 1 105 ? 28.083 -7.461 -17.351 1.00 63.56 105 THR A CA 1
ATOM 890 C C . THR A 1 105 ? 27.739 -7.403 -15.854 1.00 63.56 105 THR A C 1
ATOM 892 O O . THR A 1 105 ? 27.374 -8.421 -15.269 1.00 63.56 105 THR A O 1
ATOM 895 N N . TYR A 1 106 ? 27.808 -6.220 -15.226 1.00 63.69 106 TYR A N 1
ATOM 896 C CA . TYR A 1 106 ? 27.461 -6.042 -13.806 1.00 63.69 106 TYR A CA 1
ATOM 897 C C . TYR A 1 106 ? 25.957 -5.823 -13.569 1.00 63.69 106 TYR A C 1
ATOM 899 O O . TYR A 1 106 ? 25.432 -6.251 -12.539 1.00 63.69 106 TYR A O 1
ATOM 907 N N . SER A 1 107 ? 25.250 -5.182 -14.504 1.00 60.69 107 SER A N 1
ATOM 908 C CA . SER A 1 107 ? 23.832 -4.831 -14.341 1.00 60.69 107 SER A CA 1
ATOM 909 C C . SER A 1 107 ? 22.860 -5.956 -14.724 1.00 60.69 107 SER A C 1
ATOM 911 O O . SER A 1 107 ? 21.772 -6.024 -14.156 1.00 60.69 107 SER A O 1
ATOM 913 N N . PHE A 1 108 ? 23.228 -6.881 -15.620 1.00 61.22 108 PHE A N 1
ATOM 914 C CA . PHE A 1 108 ? 22.383 -8.023 -16.015 1.00 61.22 108 PHE A CA 1
ATOM 915 C C . PHE A 1 108 ? 22.664 -9.296 -15.198 1.00 61.22 108 PHE A C 1
ATOM 917 O O . PHE A 1 108 ? 22.858 -10.387 -15.733 1.00 61.22 108 PHE A O 1
ATOM 924 N N . SER A 1 109 ? 22.654 -9.195 -13.868 1.00 64.44 109 SER A N 1
ATOM 925 C CA . SER A 1 109 ? 22.563 -10.395 -13.026 1.00 64.44 109 SER A CA 1
ATOM 926 C C . SER A 1 109 ? 21.135 -10.963 -13.090 1.00 64.44 109 SER A C 1
ATOM 928 O O . SER A 1 109 ? 20.160 -10.210 -13.112 1.00 64.44 109 SER A O 1
ATOM 930 N N . ILE A 1 110 ? 20.984 -12.293 -13.071 1.00 59.09 110 ILE A N 1
ATOM 931 C CA . ILE A 1 110 ? 19.673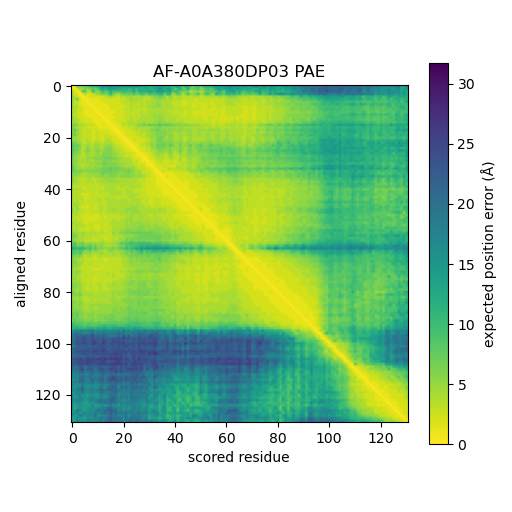 -12.979 -13.016 1.00 59.09 110 ILE A CA 1
ATOM 932 C C . ILE A 1 110 ? 18.804 -12.467 -11.854 1.00 59.09 110 ILE A C 1
ATOM 934 O O . ILE A 1 110 ? 17.585 -12.371 -11.983 1.00 59.09 110 ILE A O 1
ATOM 938 N N . PHE A 1 111 ? 19.437 -12.085 -10.743 1.00 58.62 111 PHE A N 1
ATOM 939 C CA . PHE A 1 111 ? 18.773 -11.520 -9.568 1.00 58.62 111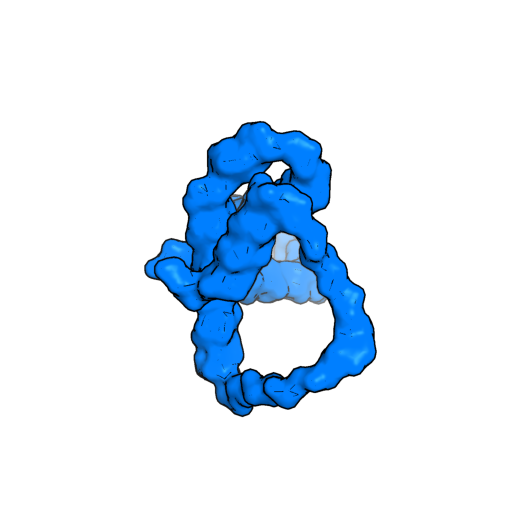 PHE A CA 1
ATOM 940 C C . PHE A 1 111 ? 18.280 -10.085 -9.794 1.00 58.62 111 PHE A C 1
ATOM 942 O O . PHE A 1 111 ? 17.239 -9.685 -9.272 1.00 58.62 111 PHE A O 1
ATOM 949 N N . LEU A 1 112 ? 19.020 -9.304 -10.579 1.00 65.38 112 LEU A N 1
ATOM 950 C CA . LEU A 1 112 ? 18.662 -7.929 -10.917 1.00 65.38 112 LEU A CA 1
ATOM 951 C C . LEU A 1 112 ? 17.535 -7.917 -11.960 1.00 65.38 112 LEU A C 1
ATOM 953 O O . LEU A 1 112 ? 16.580 -7.160 -11.820 1.00 65.38 112 LEU A O 1
ATOM 957 N N . LEU A 1 113 ? 17.568 -8.845 -12.923 1.00 65.75 113 LEU A N 1
ATOM 958 C CA . LEU A 1 113 ? 16.507 -9.031 -13.914 1.00 65.75 113 LEU A CA 1
ATOM 959 C C . LEU A 1 113 ? 15.189 -9.516 -13.282 1.00 65.75 113 LEU A C 1
ATOM 961 O O . LEU A 1 113 ? 14.116 -9.012 -13.619 1.00 65.75 113 LEU A O 1
ATOM 965 N N . SER A 1 114 ? 15.243 -10.460 -12.336 1.00 64.31 114 SER A N 1
ATOM 966 C CA . SER A 1 114 ? 14.045 -10.920 -11.617 1.00 64.31 114 SER A CA 1
ATOM 967 C C . SER A 1 114 ? 13.459 -9.822 -10.722 1.00 64.31 114 SER A C 1
ATOM 969 O O . SER A 1 114 ? 12.244 -9.623 -10.690 1.00 64.31 114 SER A O 1
ATOM 971 N N . SER A 1 115 ? 14.314 -9.037 -10.063 1.00 66.06 115 SER A N 1
ATOM 972 C CA . SER A 1 115 ? 13.885 -7.885 -9.263 1.00 66.06 115 SER A CA 1
ATOM 973 C C . SER A 1 115 ? 13.278 -6.781 -10.134 1.00 66.06 115 SER A C 1
ATOM 975 O O . SER A 1 115 ? 12.246 -6.215 -9.774 1.00 66.06 115 SER A O 1
ATOM 977 N N . PHE A 1 116 ? 13.860 -6.512 -11.307 1.00 70.25 116 PHE A N 1
ATOM 978 C CA . PHE A 1 116 ? 13.360 -5.530 -12.272 1.00 70.25 116 PHE A CA 1
ATOM 979 C C . PHE A 1 116 ? 12.005 -5.942 -12.857 1.00 70.25 116 PHE A C 1
ATOM 981 O O . PHE A 1 116 ? 11.073 -5.147 -12.892 1.00 70.25 116 PHE A O 1
ATOM 988 N N . THR A 1 117 ? 11.853 -7.202 -13.272 1.00 69.38 117 THR A N 1
ATOM 989 C CA . THR A 1 117 ? 10.585 -7.703 -13.833 1.00 69.38 117 THR A CA 1
ATOM 990 C C . THR A 1 117 ? 9.454 -7.674 -12.804 1.00 69.38 117 THR A C 1
ATOM 992 O O . THR A 1 117 ? 8.362 -7.197 -13.113 1.00 69.38 117 THR A O 1
ATOM 995 N N . MET A 1 118 ? 9.716 -8.092 -11.563 1.00 69.75 118 MET A N 1
ATOM 996 C CA . MET A 1 118 ? 8.717 -8.047 -10.489 1.00 69.75 118 MET A CA 1
ATOM 997 C C . MET A 1 118 ? 8.337 -6.616 -10.105 1.00 69.75 118 MET A C 1
ATOM 999 O O . MET A 1 118 ? 7.154 -6.314 -9.943 1.00 69.75 118 MET A O 1
ATOM 1003 N N . THR A 1 119 ? 9.312 -5.714 -9.986 1.00 70.38 119 THR A N 1
ATOM 1004 C CA . THR A 1 119 ? 9.028 -4.300 -9.697 1.00 70.38 119 THR A CA 1
ATOM 1005 C C . THR A 1 119 ? 8.267 -3.631 -10.835 1.00 70.38 119 THR A C 1
ATOM 1007 O O . THR A 1 119 ? 7.278 -2.957 -10.570 1.00 70.38 119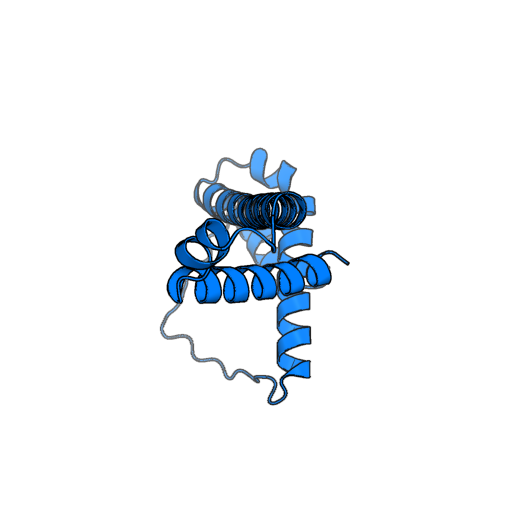 THR A O 1
ATOM 1010 N N . PHE A 1 120 ? 8.627 -3.890 -12.092 1.00 73.00 120 PHE A N 1
ATOM 1011 C CA . PHE A 1 120 ? 7.934 -3.355 -13.264 1.00 73.00 120 PHE A CA 1
ATOM 1012 C C . PHE A 1 120 ? 6.469 -3.815 -13.355 1.00 73.00 120 PHE A C 1
ATOM 1014 O O . PHE A 1 120 ? 5.576 -2.998 -13.582 1.00 73.00 120 PHE A O 1
ATOM 1021 N N . ILE A 1 121 ? 6.191 -5.102 -13.112 1.00 73.00 121 ILE A N 1
ATOM 1022 C CA . ILE A 1 121 ? 4.816 -5.633 -13.102 1.00 73.00 121 ILE A CA 1
ATOM 1023 C C . ILE A 1 121 ? 3.990 -5.000 -11.973 1.00 73.00 121 ILE A C 1
ATOM 1025 O O . ILE A 1 121 ? 2.857 -4.576 -12.213 1.00 73.00 121 ILE A O 1
ATOM 1029 N N . ASN A 1 122 ? 4.554 -4.892 -10.765 1.00 71.94 122 ASN A N 1
ATOM 1030 C CA . ASN A 1 122 ? 3.882 -4.268 -9.619 1.00 71.94 122 ASN A CA 1
ATOM 1031 C C . ASN A 1 122 ? 3.590 -2.783 -9.864 1.00 71.94 122 ASN A C 1
ATOM 1033 O O . ASN A 1 122 ? 2.521 -2.285 -9.519 1.00 71.94 122 ASN A O 1
ATOM 1037 N N . VAL A 1 123 ? 4.520 -2.086 -10.509 1.00 69.31 123 VAL A N 1
ATOM 1038 C CA . VAL A 1 123 ? 4.377 -0.688 -10.906 1.00 69.31 123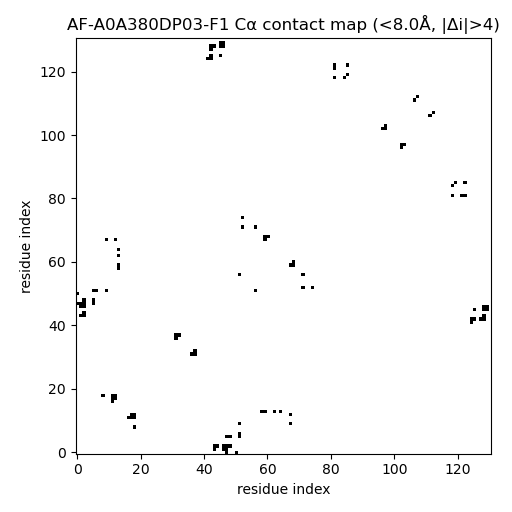 VAL A CA 1
ATOM 1039 C C . VAL A 1 123 ? 3.237 -0.505 -11.904 1.00 69.31 123 VAL A C 1
ATOM 1041 O O . VAL A 1 123 ? 2.385 0.347 -11.681 1.00 69.31 123 VAL A O 1
ATOM 1044 N N . ILE A 1 124 ? 3.167 -1.319 -12.965 1.00 72.62 124 ILE A N 1
ATOM 1045 C CA . ILE A 1 124 ? 2.072 -1.240 -13.949 1.00 72.62 124 ILE A CA 1
ATOM 1046 C C . ILE A 1 124 ? 0.728 -1.493 -13.267 1.00 72.62 124 ILE A C 1
ATOM 1048 O O . ILE A 1 124 ? -0.226 -0.747 -13.486 1.00 72.62 124 ILE A O 1
ATOM 1052 N N . GLN A 1 125 ? 0.654 -2.523 -12.419 1.00 66.38 125 GLN A N 1
ATOM 1053 C CA . GLN A 1 125 ? -0.549 -2.824 -11.641 1.00 66.38 125 GLN A CA 1
ATOM 1054 C C . GLN A 1 125 ? -0.983 -1.633 -10.781 1.00 66.38 125 GLN A C 1
ATOM 1056 O O . GLN A 1 125 ? -2.172 -1.327 -10.715 1.00 66.38 125 GLN A O 1
ATOM 1061 N N . PHE A 1 126 ? -0.025 -0.941 -10.164 1.00 68.12 126 PHE A N 1
ATOM 1062 C CA . PHE A 1 126 ? -0.282 0.215 -9.317 1.00 68.12 126 PHE A CA 1
ATOM 1063 C C . PHE A 1 126 ? -0.688 1.467 -10.113 1.00 68.12 126 PHE A C 1
ATOM 1065 O O . PHE A 1 126 ? -1.665 2.120 -9.760 1.00 68.12 126 PHE A O 1
ATOM 1072 N N . THR A 1 127 ? -0.004 1.790 -11.216 1.00 65.88 127 THR A N 1
ATOM 1073 C CA . THR A 1 127 ? -0.343 2.943 -12.071 1.00 65.88 127 THR A CA 1
ATOM 1074 C C . THR A 1 127 ? -1.720 2.789 -12.710 1.00 65.88 127 THR A C 1
ATOM 1076 O O . THR A 1 127 ? -2.490 3.744 -12.735 1.00 65.88 127 THR A O 1
ATOM 1079 N N . VAL A 1 128 ? -2.070 1.584 -13.171 1.00 66.88 128 VAL A N 1
ATOM 1080 C CA . VAL A 1 128 ? -3.413 1.293 -13.701 1.00 66.88 128 VAL A CA 1
ATOM 1081 C C . VAL A 1 128 ? -4.483 1.397 -12.615 1.00 66.88 128 VAL A C 1
ATOM 1083 O O . VAL A 1 128 ? -5.615 1.739 -12.921 1.00 66.88 128 VAL A O 1
ATOM 1086 N N . ALA A 1 129 ? -4.145 1.130 -11.354 1.00 57.25 129 ALA A N 1
ATOM 1087 C CA . ALA A 1 129 ? -5.074 1.321 -10.248 1.00 57.25 129 ALA A CA 1
ATOM 1088 C C . ALA A 1 129 ? -5.260 2.787 -9.824 1.00 57.25 129 ALA A C 1
ATOM 1090 O O . ALA A 1 129 ? -6.182 3.071 -9.067 1.00 57.25 129 ALA A O 1
ATOM 1091 N N . LEU A 1 130 ? -4.399 3.709 -10.257 1.00 57.16 130 LEU A N 1
ATOM 1092 C CA . LEU A 1 130 ? -4.548 5.142 -9.978 1.00 57.16 130 LEU A CA 1
ATOM 1093 C C . LEU A 1 130 ? -5.296 5.903 -11.080 1.00 57.16 130 LEU A C 1
ATOM 1095 O O . LEU A 1 130 ? -5.774 7.007 -10.822 1.00 57.16 130 LEU A O 1
ATOM 1099 N N . LEU A 1 131 ? -5.363 5.327 -12.284 1.00 54.91 131 LEU A N 1
ATOM 1100 C CA . LEU A 1 131 ? -6.203 5.783 -13.394 1.00 54.91 131 LEU A CA 1
ATOM 1101 C C . LEU A 1 131 ? -7.653 5.303 -13.213 1.00 54.91 131 LEU A C 1
ATOM 1103 O O . LEU A 1 131 ? -8.549 6.056 -13.651 1.00 54.91 131 LEU A O 1
#

Solvent-accessible surface area (backbone atoms only — not comparable to full-atom values): 7811 Å² total; per-residue (Å²): 126,89,39,62,65,66,46,49,53,50,51,39,52,74,74,70,51,84,88,81,90,63,90,84,70,84,75,92,79,90,73,69,92,42,72,71,47,46,49,57,50,51,32,46,52,48,34,21,53,51,53,44,49,68,70,42,42,68,63,52,73,73,47,94,50,65,72,61,49,52,58,51,49,51,53,49,50,54,54,51,50,51,51,52,51,51,54,51,52,52,49,49,61,72,69,56,57,90,84,41,69,70,55,55,66,70,60,67,37,74,69,48,50,54,52,48,53,54,51,52,53,53,43,51,52,49,55,62,26,74,107

Secondary structure (DSSP, 8-state):
---HHHHHHHHHHHTT------TT--------SSHHHHHHHHHHHHHHHHHHHHHHHHHHHHS--HHHHHHHHHHHHHHHHHHHHHHHHHHHHHH--TT-HHHHHHH--HHHHHHHHHHHHHHHHHHHHH-

Mean predicted aligned error: 8.68 Å

Radius of gyration: 19.66 Å; Cα contacts (8 Å, |Δi|>4): 59; chains: 1; bounding box: 49×34×45 Å

Organism: Staphylococcus aureus (NCBI:txid1280)

pLDDT: mean 80.7, std 11.0, range [54.91, 96.5]